Protein AF-A0A2V7HKB7-F1 (afdb_monomer)

Solvent-accessible surface area (backbone atoms only — not comparable to full-atom values): 3921 Å² total; per-residue (Å²): 135,81,85,73,87,83,65,78,88,79,79,62,50,57,80,55,55,71,70,61,51,52,54,49,52,55,52,50,52,50,38,36,75,74,62,79,38,93,77,83,88,88,83,72,54,70,51,61,84,83,90,70,65,93,88,114

Structure (mmCIF, N/CA/C/O backbone):
data_AF-A0A2V7HKB7-F1
#
_entry.id   AF-A0A2V7HKB7-F1
#
loop_
_atom_site.group_PDB
_atom_site.id
_atom_site.type_symbol
_atom_site.label_atom_id
_atom_site.label_alt_id
_atom_site.label_comp_id
_atom_site.label_asym_id
_atom_site.label_entity_id
_atom_site.label_seq_id
_atom_site.pdbx_PDB_ins_code
_atom_site.Cartn_x
_atom_site.Cartn_y
_atom_site.Cartn_z
_atom_site.occupancy
_atom_site.B_iso_or_equiv
_atom_site.auth_seq_id
_atom_site.auth_comp_id
_atom_site.auth_asym_id
_atom_site.auth_atom_id
_atom_site.pdbx_PDB_model_num
ATOM 1 N N . MET A 1 1 ? 16.021 19.061 -16.149 1.00 67.81 1 MET A N 1
ATOM 2 C CA . MET A 1 1 ? 15.754 17.995 -17.133 1.00 67.81 1 MET A CA 1
ATOM 3 C C . MET A 1 1 ? 14.319 18.165 -17.600 1.00 67.81 1 MET A C 1
ATOM 5 O O . MET A 1 1 ? 13.434 18.195 -16.754 1.00 67.81 1 MET A O 1
ATOM 9 N N . SER A 1 2 ? 14.094 18.416 -18.887 1.00 76.00 2 SER A N 1
ATOM 10 C CA . SER A 1 2 ? 12.734 18.541 -19.432 1.00 76.00 2 SER A CA 1
ATOM 11 C C . SER A 1 2 ? 12.146 17.137 -19.634 1.00 76.00 2 SER A C 1
ATOM 13 O O . SER A 1 2 ? 12.899 16.261 -20.063 1.00 76.00 2 SER A O 1
ATOM 15 N N . PRO A 1 3 ? 10.856 16.886 -19.341 1.00 79.12 3 PRO A N 1
ATOM 16 C CA . PRO A 1 3 ? 10.251 15.577 -19.585 1.00 79.12 3 PRO A CA 1
ATOM 17 C C . PRO A 1 3 ? 10.316 15.212 -21.075 1.00 79.12 3 PRO A C 1
ATOM 19 O O . PRO A 1 3 ? 10.030 16.056 -21.928 1.00 79.12 3 PRO A O 1
ATOM 22 N N . ASN A 1 4 ? 10.656 13.960 -21.395 1.00 81.06 4 ASN A N 1
ATOM 23 C CA . ASN A 1 4 ? 10.520 13.440 -22.754 1.00 81.06 4 ASN A CA 1
ATOM 24 C C . ASN A 1 4 ? 9.087 12.933 -22.969 1.00 81.06 4 ASN A C 1
ATOM 26 O O . ASN A 1 4 ? 8.751 11.811 -22.603 1.00 81.06 4 ASN A O 1
ATOM 30 N N . PHE A 1 5 ? 8.245 13.762 -23.581 1.00 85.12 5 PHE A N 1
ATOM 31 C CA . PHE A 1 5 ? 6.847 13.423 -23.865 1.00 85.12 5 PHE A CA 1
ATOM 32 C C . PHE A 1 5 ? 6.662 12.415 -25.018 1.00 85.12 5 PHE A C 1
ATOM 34 O O . PHE A 1 5 ? 5.532 12.022 -25.289 1.00 85.12 5 PHE A O 1
ATOM 41 N N . GLY A 1 6 ? 7.738 12.007 -25.704 1.00 89.88 6 GLY A N 1
ATOM 42 C CA . GLY A 1 6 ? 7.705 11.027 -26.797 1.00 89.88 6 GLY A CA 1
ATOM 43 C C . GLY A 1 6 ? 8.087 9.598 -26.399 1.00 89.88 6 GLY A C 1
ATOM 44 O O . GLY A 1 6 ? 8.168 8.737 -27.272 1.00 89.88 6 GLY A O 1
ATOM 45 N N . ALA A 1 7 ? 8.365 9.336 -25.119 1.00 83.75 7 ALA A N 1
ATOM 46 C CA . ALA A 1 7 ? 8.733 8.000 -24.656 1.00 83.75 7 ALA A CA 1
ATOM 47 C C . ALA A 1 7 ? 7.528 7.033 -24.694 1.00 83.75 7 ALA A C 1
ATOM 49 O O . ALA A 1 7 ? 6.411 7.440 -24.352 1.00 83.75 7 ALA A O 1
ATOM 50 N N . PRO A 1 8 ? 7.724 5.762 -25.093 1.00 86.94 8 PRO A N 1
ATOM 51 C CA . PRO A 1 8 ? 6.666 4.762 -25.031 1.00 86.94 8 PRO A CA 1
ATOM 52 C C . PRO A 1 8 ? 6.299 4.426 -23.570 1.00 86.94 8 PRO A C 1
ATOM 54 O O . PRO A 1 8 ? 7.142 4.561 -22.680 1.00 86.94 8 PRO A O 1
ATOM 57 N N . PRO A 1 9 ? 5.062 3.967 -23.300 1.00 86.81 9 PRO A N 1
ATOM 58 C CA . PRO A 1 9 ? 4.693 3.423 -21.995 1.00 86.81 9 PRO A CA 1
ATOM 59 C C . PRO A 1 9 ? 5.542 2.198 -21.633 1.00 86.81 9 PRO A C 1
ATOM 61 O O . PRO A 1 9 ? 5.836 1.377 -22.500 1.00 86.81 9 PRO A O 1
ATOM 64 N N . LEU A 1 10 ? 5.886 2.063 -20.350 1.00 87.38 10 LEU A N 1
ATOM 65 C CA . LEU A 1 10 ? 6.576 0.893 -19.807 1.00 87.38 10 LEU A CA 1
ATOM 66 C C . LEU A 1 10 ? 5.573 -0.050 -19.138 1.00 87.38 10 LEU A C 1
ATOM 68 O O . LEU A 1 10 ? 4.720 0.397 -18.366 1.00 87.38 10 LEU A O 1
ATOM 72 N N . ASP A 1 11 ? 5.714 -1.347 -19.396 1.00 91.25 11 ASP A N 1
ATOM 73 C CA . ASP A 1 11 ? 4.962 -2.380 -18.692 1.00 91.25 11 ASP A CA 1
ATOM 74 C C . ASP A 1 11 ? 5.620 -2.671 -17.337 1.00 91.25 11 ASP A C 1
ATOM 76 O O . ASP A 1 11 ? 6.806 -3.000 -17.259 1.00 91.25 11 ASP A O 1
ATOM 80 N N . GLY A 1 12 ? 4.845 -2.539 -16.260 1.00 93.06 12 GLY A N 1
ATOM 81 C CA . GLY A 1 12 ? 5.281 -2.840 -14.898 1.00 93.06 12 GLY A CA 1
ATOM 82 C C . GLY A 1 12 ? 4.501 -4.006 -14.306 1.00 93.06 12 GLY A C 1
ATOM 83 O O . GLY A 1 12 ? 3.275 -4.056 -14.419 1.00 93.06 12 GLY A O 1
ATOM 84 N N . ASP A 1 13 ? 5.207 -4.913 -13.638 1.00 95.56 13 ASP A N 1
ATOM 85 C CA . ASP A 1 13 ? 4.595 -6.006 -12.891 1.00 95.56 13 ASP A CA 1
ATOM 86 C C . ASP A 1 13 ? 4.329 -5.563 -11.454 1.00 95.56 13 ASP A C 1
ATOM 88 O O . ASP A 1 13 ? 5.219 -5.066 -10.761 1.00 95.56 13 ASP A O 1
ATOM 92 N N . SER A 1 14 ? 3.090 -5.704 -10.990 1.00 95.75 14 SER A N 1
ATOM 93 C CA . SER A 1 14 ? 2.746 -5.311 -9.628 1.00 95.75 14 SER A CA 1
ATOM 94 C C . SER A 1 14 ? 2.729 -6.518 -8.710 1.00 95.75 14 SER A C 1
ATOM 96 O O . SER A 1 14 ? 2.046 -7.502 -8.973 1.00 95.75 14 SER A O 1
ATOM 98 N N . SER A 1 15 ? 3.343 -6.381 -7.533 1.00 96.12 15 SER A N 1
ATOM 99 C CA . SER A 1 15 ? 3.268 -7.385 -6.465 1.00 96.12 15 SER A CA 1
ATOM 100 C C . SER A 1 15 ? 1.856 -7.575 -5.897 1.00 96.12 15 SER A C 1
ATOM 102 O O . SER A 1 15 ? 1.683 -8.299 -4.916 1.00 96.12 15 SER A O 1
ATOM 104 N N . TYR A 1 16 ? 0.873 -6.827 -6.402 1.00 96.81 16 TYR A N 1
ATOM 105 C CA . TYR A 1 16 ? -0.446 -6.741 -5.817 1.00 96.81 16 TYR A CA 1
ATOM 106 C C . TYR A 1 16 ? -1.518 -6.416 -6.859 1.00 96.81 16 TYR A C 1
ATOM 108 O O . TYR A 1 16 ? -1.490 -5.356 -7.488 1.00 96.81 16 TYR A O 1
ATOM 116 N N . ASP A 1 17 ? -2.504 -7.300 -7.003 1.00 96.75 17 ASP A N 1
ATOM 117 C CA . ASP A 1 17 ? -3.655 -7.039 -7.855 1.00 96.75 17 ASP A CA 1
ATOM 118 C C . ASP A 1 17 ? -4.593 -5.974 -7.257 1.00 96.75 17 ASP A C 1
ATOM 120 O O . ASP A 1 17 ? -4.631 -5.701 -6.052 1.00 96.75 17 ASP A O 1
ATOM 124 N N . GLN A 1 18 ? -5.384 -5.346 -8.127 1.00 96.12 18 GLN A N 1
ATOM 125 C CA . GLN A 1 18 ? -6.317 -4.300 -7.713 1.00 96.12 18 GLN A CA 1
ATOM 126 C C . GLN A 1 18 ? -7.347 -4.828 -6.706 1.00 96.12 18 GLN A C 1
ATOM 128 O O . GLN A 1 18 ? -7.663 -4.150 -5.729 1.00 96.12 18 GLN A O 1
ATOM 133 N N . LYS A 1 19 ? -7.881 -6.035 -6.931 1.00 98.00 19 LYS A N 1
ATOM 134 C CA . LYS A 1 19 ? -8.935 -6.609 -6.088 1.00 98.00 19 LYS A CA 1
ATOM 135 C C . LYS A 1 19 ? -8.438 -6.858 -4.664 1.00 98.00 19 LYS A C 1
ATOM 137 O O . LYS A 1 19 ? -9.121 -6.480 -3.712 1.00 98.00 19 LYS A O 1
ATOM 142 N N . GLY A 1 20 ? -7.263 -7.459 -4.513 1.00 97.94 20 GLY A N 1
ATOM 143 C CA . GLY A 1 20 ? -6.640 -7.718 -3.223 1.00 97.94 20 GLY A CA 1
ATOM 144 C C . GLY A 1 20 ? -6.250 -6.433 -2.504 1.00 97.94 20 GLY A C 1
ATOM 145 O O . GLY A 1 20 ? -6.488 -6.319 -1.300 1.00 97.94 20 GLY A O 1
ATOM 146 N N . PHE A 1 21 ? -5.736 -5.437 -3.233 1.00 98.00 21 PHE A N 1
ATOM 147 C CA . PHE A 1 21 ? -5.433 -4.129 -2.655 1.00 98.00 21 PHE A CA 1
ATOM 148 C C . PHE A 1 21 ? -6.693 -3.483 -2.062 1.00 98.00 21 PHE A C 1
ATOM 150 O O . PHE A 1 21 ? -6.692 -3.066 -0.905 1.00 98.00 21 PHE A O 1
ATOM 157 N N . MET A 1 22 ? -7.800 -3.469 -2.814 1.00 98.19 22 MET A N 1
ATOM 158 C CA . MET A 1 22 ? -9.065 -2.895 -2.344 1.00 98.19 22 MET A CA 1
ATOM 159 C C . MET A 1 22 ? -9.646 -3.651 -1.144 1.00 98.19 22 MET A C 1
ATOM 161 O O . MET A 1 22 ? -10.099 -3.021 -0.190 1.00 98.19 22 MET A O 1
ATOM 165 N N . ALA A 1 23 ? -9.559 -4.983 -1.136 1.00 98.56 23 ALA A N 1
ATOM 166 C CA . ALA A 1 23 ? -9.995 -5.782 0.007 1.00 9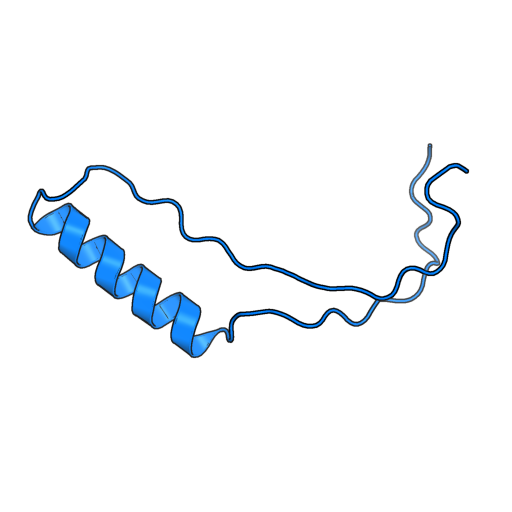8.56 23 ALA A CA 1
ATOM 167 C C . ALA A 1 23 ? -9.210 -5.442 1.289 1.00 98.56 23 ALA A C 1
ATOM 169 O O . ALA A 1 23 ? -9.784 -5.365 2.377 1.00 98.56 23 ALA A O 1
ATOM 170 N N . HIS A 1 24 ? -7.900 -5.204 1.181 1.00 98.56 24 HIS A N 1
ATOM 171 C CA . HIS A 1 24 ? -7.085 -4.838 2.340 1.00 98.56 24 HIS A CA 1
ATOM 172 C C . HIS A 1 24 ? -7.291 -3.384 2.765 1.00 98.56 24 HIS A C 1
ATOM 174 O O . HIS A 1 24 ? -7.264 -3.108 3.962 1.00 98.56 24 HIS A O 1
ATOM 180 N N . VAL A 1 25 ? -7.581 -2.471 1.832 1.00 98.50 25 VAL A N 1
ATOM 181 C CA . VAL A 1 25 ? -8.045 -1.116 2.167 1.00 98.50 25 VAL A CA 1
ATOM 182 C C . VAL A 1 25 ? -9.311 -1.178 3.021 1.00 98.50 25 VAL A C 1
ATOM 184 O O . VAL A 1 25 ? -9.378 -0.513 4.053 1.00 98.50 25 VAL A O 1
ATOM 187 N N . ASP A 1 26 ? -10.301 -1.987 2.641 1.00 98.75 26 ASP A N 1
ATOM 188 C CA . ASP A 1 26 ? -11.535 -2.113 3.422 1.00 98.75 26 ASP A CA 1
ATOM 189 C C . ASP A 1 26 ? -11.280 -2.725 4.800 1.00 98.75 26 ASP A C 1
ATOM 191 O O . ASP A 1 26 ? -11.788 -2.220 5.801 1.00 98.75 26 ASP A O 1
ATOM 195 N N . ARG A 1 27 ? -10.393 -3.720 4.892 1.00 98.75 27 ARG A N 1
ATOM 196 C CA . ARG A 1 27 ? -9.979 -4.279 6.183 1.00 98.75 27 ARG A CA 1
ATOM 197 C C . ARG A 1 27 ? -9.263 -3.261 7.077 1.00 98.75 27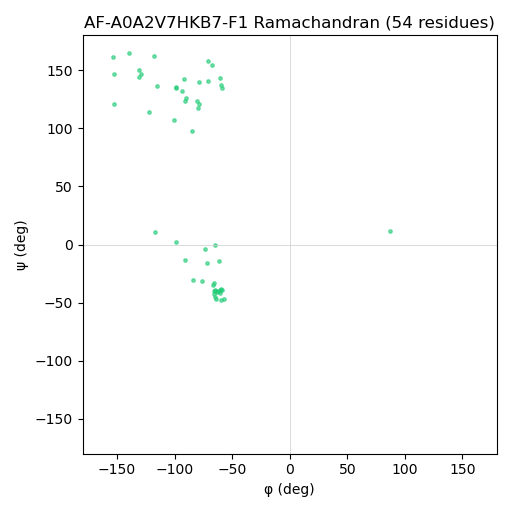 ARG A C 1
ATOM 199 O O . ARG A 1 27 ? -9.530 -3.217 8.273 1.00 98.75 27 ARG A O 1
ATOM 206 N N . ILE A 1 28 ? -8.394 -2.422 6.513 1.00 98.81 28 ILE A N 1
ATOM 207 C CA . ILE A 1 28 ? -7.725 -1.336 7.244 1.00 98.81 28 ILE A CA 1
ATOM 208 C C . ILE A 1 28 ? -8.747 -0.336 7.791 1.00 98.81 28 ILE A C 1
ATOM 210 O O . ILE A 1 28 ? -8.613 0.102 8.931 1.00 98.81 28 ILE A O 1
ATOM 214 N N . LYS A 1 29 ? -9.791 0.003 7.024 1.00 98.75 29 LYS A N 1
ATOM 215 C CA . LYS A 1 29 ? -10.869 0.869 7.528 1.00 98.75 29 LYS A CA 1
ATOM 216 C C . LYS A 1 29 ? -11.560 0.252 8.745 1.00 98.75 29 LYS A C 1
ATOM 218 O O . LYS A 1 29 ? -11.887 0.989 9.670 1.00 98.75 29 LYS A O 1
ATOM 223 N N . GLU A 1 30 ? -11.758 -1.066 8.771 1.00 98.81 30 GLU A N 1
ATOM 224 C CA . GLU A 1 30 ? -12.319 -1.732 9.953 1.00 98.81 30 GLU A CA 1
ATOM 225 C C . GLU A 1 30 ? -11.391 -1.651 11.166 1.00 98.81 30 GLU A C 1
ATOM 227 O O . GLU A 1 30 ? -11.862 -1.313 12.249 1.00 98.81 30 GLU A O 1
ATOM 232 N N . TYR A 1 31 ? -10.081 -1.846 10.990 1.00 98.81 31 TYR A N 1
ATOM 233 C CA . TYR A 1 31 ? -9.106 -1.646 12.072 1.00 98.81 31 TYR A CA 1
ATOM 234 C C . TYR 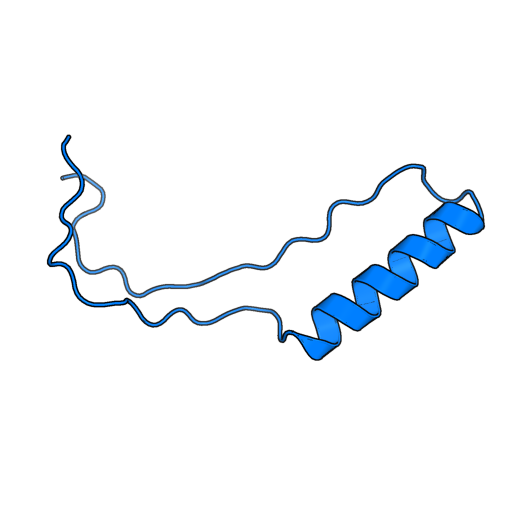A 1 31 ? -9.132 -0.214 12.621 1.00 98.81 31 TYR A C 1
ATOM 236 O O . TYR A 1 31 ? -9.082 -0.008 13.833 1.00 98.81 31 TYR A O 1
ATOM 244 N N . ILE A 1 32 ? -9.299 0.785 11.749 1.00 98.81 32 ILE A N 1
ATOM 245 C CA . ILE A 1 32 ? -9.435 2.183 12.176 1.00 98.81 32 ILE A CA 1
ATOM 246 C C . ILE A 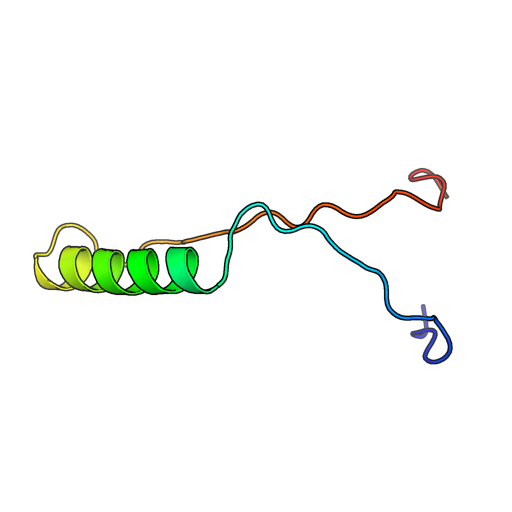1 32 ? -10.715 2.390 12.994 1.00 98.81 32 ILE A C 1
ATOM 248 O O . ILE A 1 32 ? -10.675 3.009 14.055 1.00 98.81 32 ILE A O 1
ATOM 252 N N . ARG A 1 33 ? -11.859 1.853 12.545 1.00 98.75 33 ARG A N 1
ATOM 253 C CA . ARG A 1 33 ? -13.135 1.974 13.277 1.00 98.75 33 ARG A CA 1
ATOM 254 C C . ARG A 1 33 ? -13.129 1.234 14.613 1.00 98.75 33 ARG A C 1
ATOM 256 O O . ARG A 1 33 ? -13.775 1.696 15.548 1.00 98.75 33 ARG A O 1
ATOM 263 N N . ALA A 1 34 ? -12.410 0.117 14.698 1.00 98.81 34 ALA A N 1
ATOM 264 C CA . ALA A 1 34 ? -12.219 -0.637 15.933 1.00 98.81 34 ALA A CA 1
ATOM 265 C C . ALA A 1 34 ? -11.286 0.071 16.933 1.00 98.81 34 ALA A C 1
ATOM 267 O O . ALA A 1 34 ? -11.291 -0.267 18.114 1.00 98.81 34 ALA A O 1
ATOM 268 N N . GLY A 1 35 ? -10.524 1.073 16.479 1.00 98.62 35 GLY A N 1
ATOM 269 C CA . GLY A 1 35 ? -9.570 1.813 17.301 1.00 98.62 35 GLY A CA 1
ATOM 270 C C . GLY A 1 35 ? -8.180 1.177 17.375 1.00 98.62 35 GLY A C 1
ATOM 271 O O . GLY A 1 35 ? -7.368 1.621 18.184 1.00 98.62 35 GLY A O 1
ATOM 272 N N . ASP A 1 36 ? -7.881 0.182 16.533 1.00 98.81 36 ASP A N 1
ATOM 273 C CA . ASP A 1 36 ? -6.578 -0.500 16.514 1.00 98.81 36 ASP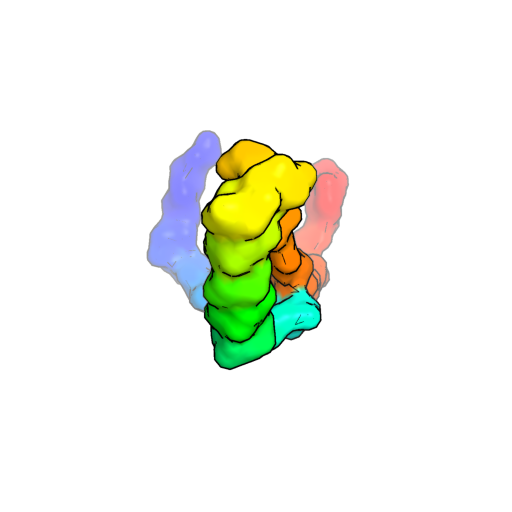 A CA 1
ATOM 274 C C . ASP A 1 36 ? -5.453 0.441 16.057 1.00 98.81 36 ASP A C 1
ATOM 276 O O . ASP A 1 36 ? -4.313 0.360 16.517 1.00 98.81 36 ASP A O 1
ATOM 280 N N . CYS A 1 37 ? -5.766 1.352 15.133 1.00 98.62 37 CYS A N 1
ATOM 281 C CA . CYS A 1 37 ? -4.865 2.409 14.697 1.00 98.62 37 CYS A CA 1
ATOM 282 C C . CYS A 1 37 ? -5.643 3.619 14.167 1.00 98.62 37 CYS A C 1
ATOM 284 O O . CYS A 1 37 ? -6.803 3.515 13.784 1.00 98.62 37 CYS A O 1
ATOM 286 N N . PHE A 1 38 ? -4.992 4.781 14.094 1.00 98.38 38 PHE A N 1
ATOM 287 C CA . PHE A 1 38 ? -5.570 5.957 13.429 1.00 98.38 38 PHE A CA 1
ATOM 288 C C . PHE A 1 38 ? -5.338 5.948 11.913 1.00 98.38 38 PHE A C 1
ATOM 290 O O . PHE A 1 38 ? -6.145 6.479 11.155 1.00 98.38 38 PHE A O 1
ATOM 297 N N . GLN A 1 39 ? -4.225 5.358 11.470 1.00 98.44 39 GLN A N 1
ATOM 298 C CA . GLN A 1 39 ? -3.831 5.286 10.068 1.00 98.44 39 GLN A CA 1
ATOM 299 C C . GLN A 1 39 ? -2.967 4.044 9.829 1.00 98.44 39 GLN A C 1
ATOM 301 O O . GLN A 1 39 ? -2.156 3.674 10.678 1.00 98.44 39 GLN A O 1
ATOM 306 N N . ALA A 1 40 ? -3.089 3.451 8.641 1.00 98.44 40 ALA A N 1
ATOM 307 C CA . ALA A 1 40 ? -2.162 2.446 8.133 1.00 98.44 40 ALA A CA 1
ATOM 308 C C . ALA A 1 40 ? -1.737 2.792 6.700 1.00 98.44 40 ALA A C 1
ATOM 310 O O . ALA A 1 40 ? -2.539 3.298 5.914 1.00 98.44 40 ALA A O 1
ATOM 311 N N . LEU A 1 41 ? -0.475 2.513 6.364 1.00 98.12 41 LEU A N 1
ATOM 312 C CA . LEU A 1 41 ? 0.073 2.702 5.022 1.00 98.12 41 LEU A CA 1
ATOM 313 C C . LEU A 1 41 ? 0.111 1.351 4.310 1.00 98.12 41 LEU A C 1
ATOM 315 O O . LEU A 1 41 ? 0.942 0.501 4.622 1.00 98.12 41 LEU A O 1
ATOM 319 N N . LEU A 1 42 ? -0.791 1.169 3.347 1.00 97.88 42 LEU A N 1
ATOM 320 C CA . LEU A 1 42 ? -0.759 0.035 2.433 1.00 97.88 42 LEU A CA 1
ATOM 321 C C . LEU A 1 42 ? 0.048 0.413 1.192 1.00 97.88 42 LEU A C 1
ATOM 323 O O . LEU A 1 42 ? -0.272 1.391 0.517 1.00 97.88 42 LEU A O 1
ATOM 327 N N . SER A 1 43 ? 1.084 -0.360 0.886 1.00 97.44 43 SER A N 1
ATOM 328 C CA . SER A 1 43 ? 1.907 -0.174 -0.306 1.00 97.44 43 SER A CA 1
ATOM 329 C C . SER A 1 43 ? 1.826 -1.386 -1.232 1.00 97.44 43 SER A C 1
ATOM 331 O O . SER A 1 43 ? 1.403 -2.476 -0.844 1.00 97.44 43 SER A O 1
ATOM 333 N N . ARG A 1 44 ? 2.232 -1.174 -2.484 1.00 97.06 44 ARG A N 1
ATOM 334 C CA . ARG A 1 44 ? 2.496 -2.228 -3.467 1.00 97.06 44 ARG A CA 1
ATOM 335 C C . ARG A 1 44 ? 3.851 -1.964 -4.109 1.00 97.06 44 ARG A C 1
ATOM 337 O O . ARG A 1 44 ? 4.236 -0.801 -4.242 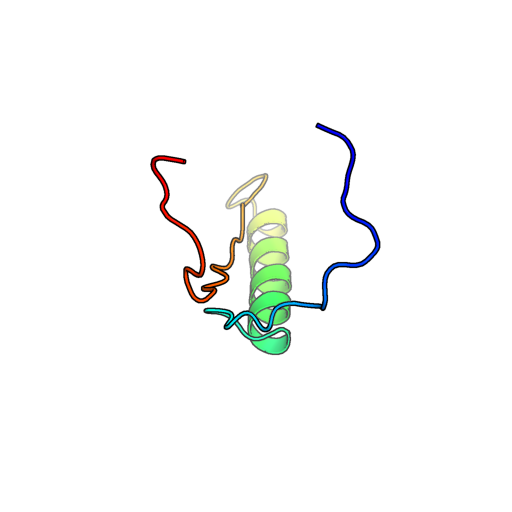1.00 97.06 44 ARG A O 1
ATOM 344 N N . ARG A 1 45 ? 4.541 -3.021 -4.530 1.00 97.06 45 ARG A N 1
ATOM 345 C CA . ARG A 1 45 ? 5.738 -2.900 -5.361 1.00 97.06 45 ARG A CA 1
ATOM 346 C C . ARG A 1 45 ? 5.332 -2.960 -6.830 1.00 97.06 45 ARG A C 1
ATOM 348 O O . ARG A 1 45 ? 4.390 -3.674 -7.182 1.00 97.06 45 ARG A O 1
ATOM 355 N N . ILE A 1 46 ? 6.007 -2.168 -7.653 1.00 96.62 46 ILE A N 1
ATOM 356 C CA . ILE A 1 46 ? 5.927 -2.250 -9.109 1.00 96.62 46 ILE A CA 1
ATOM 357 C C . ILE A 1 46 ? 7.352 -2.496 -9.581 1.00 96.62 46 ILE A C 1
ATOM 359 O O . ILE A 1 46 ? 8.221 -1.654 -9.359 1.00 96.62 46 ILE A O 1
ATOM 363 N N . ASP A 1 47 ? 7.572 -3.666 -10.158 1.00 96.06 47 ASP A N 1
ATOM 364 C CA . ASP A 1 47 ? 8.840 -4.079 -10.732 1.00 96.06 47 ASP A CA 1
ATOM 365 C C . ASP A 1 47 ? 8.816 -3.739 -12.231 1.00 96.06 47 ASP A C 1
ATOM 367 O O . ASP A 1 47 ? 7.834 -4.001 -12.929 1.00 96.06 47 ASP A O 1
ATOM 371 N N . VAL A 1 48 ? 9.884 -3.112 -12.720 1.00 94.31 48 VAL A N 1
ATOM 372 C C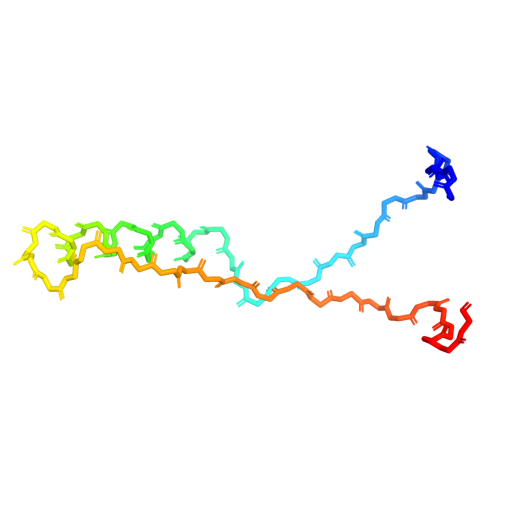A . VAL A 1 48 ? 10.054 -2.759 -14.135 1.00 94.31 48 VAL A CA 1
ATOM 373 C C . VAL A 1 48 ? 11.419 -3.241 -14.624 1.00 94.31 48 VAL A C 1
ATOM 375 O O . VAL A 1 48 ? 12.365 -3.260 -13.828 1.00 9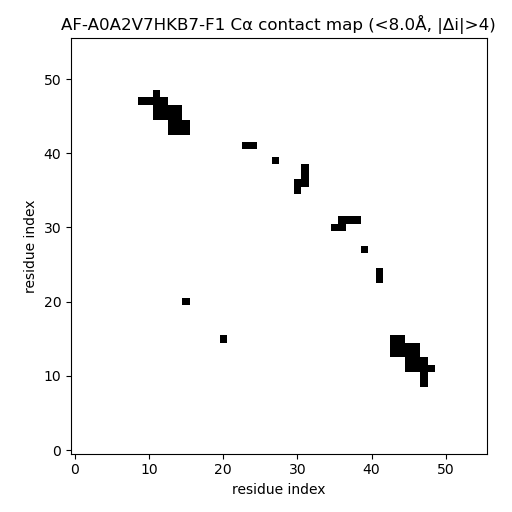4.31 48 VAL A O 1
ATOM 378 N N . PRO A 1 49 ? 11.558 -3.643 -15.899 1.00 91.56 49 PRO A N 1
ATOM 379 C CA . PRO A 1 49 ? 12.865 -3.951 -16.466 1.00 91.56 49 PRO A CA 1
ATOM 380 C C . PRO A 1 49 ? 13.793 -2.736 -16.387 1.00 91.56 49 PRO A C 1
ATOM 382 O O . PRO A 1 49 ? 13.386 -1.623 -16.714 1.00 91.56 49 PRO A O 1
ATOM 385 N N . LEU A 1 50 ? 15.040 -2.955 -15.969 1.00 89.62 50 LEU A N 1
ATOM 386 C CA . LEU A 1 50 ? 16.081 -1.934 -16.040 1.00 89.62 50 LEU A CA 1
ATOM 387 C C . LEU A 1 50 ? 16.619 -1.879 -17.474 1.00 89.62 50 LEU A C 1
ATOM 389 O O . LEU A 1 50 ? 17.179 -2.865 -17.955 1.00 89.62 50 LEU A O 1
ATOM 393 N N . ASP A 1 51 ? 16.452 -0.740 -18.141 1.00 87.69 51 ASP A N 1
ATOM 394 C CA . ASP A 1 51 ? 16.867 -0.508 -19.530 1.00 87.69 51 ASP A CA 1
ATOM 395 C C . ASP A 1 51 ? 17.940 0.588 -19.680 1.00 87.69 51 ASP A C 1
ATOM 397 O O . ASP A 1 51 ? 18.275 0.984 -20.797 1.00 87.69 51 ASP A O 1
ATOM 401 N N . PHE A 1 52 ? 18.522 1.036 -18.566 1.00 84.19 52 PHE A N 1
ATOM 402 C CA . PHE A 1 52 ? 19.602 2.022 -18.509 1.00 84.19 52 PHE A CA 1
ATOM 403 C C . PHE A 1 52 ? 20.649 1.643 -17.448 1.00 84.19 52 PHE A C 1
ATOM 405 O O . PHE A 1 52 ? 20.393 0.790 -16.594 1.00 84.19 52 PHE A O 1
ATOM 412 N N . ASP A 1 53 ? 21.831 2.263 -17.495 1.00 90.88 53 ASP A N 1
ATOM 413 C CA . ASP A 1 53 ? 22.835 2.125 -16.435 1.00 90.88 53 ASP A CA 1
ATOM 414 C C . ASP A 1 53 ? 22.449 3.023 -15.243 1.00 90.88 53 ASP A C 1
ATOM 416 O O . ASP A 1 53 ? 22.349 4.235 -15.414 1.00 90.88 53 ASP A O 1
ATOM 420 N N . PRO A 1 54 ? 22.242 2.490 -14.024 1.00 88.69 54 PRO A N 1
ATOM 421 C CA . PRO A 1 54 ? 21.899 3.300 -12.854 1.00 88.69 54 PRO A CA 1
ATOM 422 C C . PRO A 1 54 ?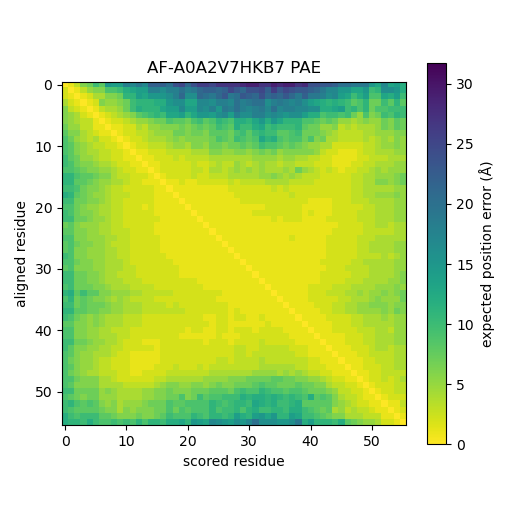 22.953 4.344 -12.458 1.00 88.69 54 PRO A C 1
ATOM 424 O O . PRO A 1 54 ? 22.672 5.176 -11.593 1.00 88.69 54 PRO A O 1
ATOM 427 N N . ALA A 1 55 ? 24.173 4.243 -12.993 1.00 92.19 55 ALA A N 1
ATOM 428 C CA . ALA A 1 55 ? 25.251 5.195 -12.760 1.00 92.19 55 ALA A CA 1
ATOM 429 C C . ALA A 1 55 ? 25.300 6.351 -13.780 1.00 92.19 55 ALA A C 1
ATOM 431 O O . ALA A 1 55 ? 26.018 7.320 -13.513 1.00 92.19 55 ALA A O 1
ATOM 432 N N . ASP A 1 56 ? 24.567 6.250 -14.897 1.00 80.06 56 ASP A N 1
ATOM 433 C CA . ASP A 1 56 ? 24.385 7.326 -15.888 1.00 80.06 56 ASP A CA 1
ATOM 434 C C . ASP A 1 56 ? 23.344 8.365 -15.419 1.00 80.06 56 ASP A C 1
ATOM 436 O O . ASP A 1 56 ? 23.551 9.574 -15.696 1.00 80.06 56 ASP A O 1
#

Secondary structure (DSSP, 8-state):
----TTPPPPP-EESS-HHHHHHHHHHHHHHHHHTS-S-------EE----S-TT-

Mean predicted aligned error: 4.97 Å

Sequence (56 aa):
MSPNFGAPPLDGDSSYDQKGFMAHVDRIKEYIRAGDCFQALLSRRIDVPLDFDPAD

pLDDT: mean 93.44, std 6.94, range [67.81, 98.81]

Radius of gyration: 17.6 Å; Cα contacts (8 Å, |Δi|>4): 28; chains: 1; bounding box: 38×26×44 Å

Foldseek 3Di:
DDDDPPDDDFDWDKPDDPVRQVVVVVVQVVCCVVVVDVDDDDDIDIDGDDPDDPVD